Protein AF-A0A6P5AXJ7-F1 (afdb_monomer)

Organism: Branchiostoma belcheri (NCBI:txid7741)

Foldseek 3Di:
DDPVVVVVVVVVVVVVVVVVVVVLCVVQNPCSPPDDPDDDDDPVVVVVVVCVVVVVVVVVVVVVVVVPPDDDDDDDDDDDDDPDPDPPPDPDDDDPPPPCPVVVVVVVVVVVVVVVVVVVVVVVVVCCVVVVDPDDD

pLDDT: mean 72.99, std 19.92, range [33.56, 96.94]

Radius of gyration: 30.48 Å; Cα contacts (8 Å, |Δi|>4): 12; chains: 1; bounding box: 80×46×69 Å

Sequence (137 aa):
MNEGDLEKLAVEELLREAKRGRERAKDMGPAGWDKCPVPPANKRFLINTLASQLSDKNRQQRSERKKSDNDGPSSSSPSTNQRRATARSSSTGKSRTHHDADSASRKKDRHRKSQQKRNLFITLKSQIKKGQIKKSE

InterPro domains:
  IPR038948 Protein POLR1D, isoform 2-like [PTHR34769] (2-118)
  IPR060590 POLR1D, N-terminal domain [PF28113] (4-54)

Structure (mmCIF, N/CA/C/O backbone):
data_AF-A0A6P5AXJ7-F1
#
_entry.id   AF-A0A6P5AXJ7-F1
#
loop_
_atom_site.group_PDB
_atom_site.id
_atom_site.type_symbol
_atom_site.label_atom_id
_atom_site.label_alt_id
_atom_site.label_comp_id
_atom_site.label_asym_id
_atom_site.label_entity_id
_atom_site.label_seq_id
_atom_site.pdbx_PDB_ins_code
_atom_site.Cartn_x
_atom_site.Cartn_y
_atom_site.Cartn_z
_atom_site.occupancy
_atom_site.B_iso_or_equiv
_atom_site.auth_seq_id
_atom_site.auth_comp_id
_atom_site.auth_asym_id
_atom_site.auth_atom_id
_atom_site.pdbx_PDB_model_num
ATOM 1 N N . MET A 1 1 ? 21.890 4.222 -21.395 1.00 63.75 1 MET A N 1
ATOM 2 C CA . MET A 1 1 ? 21.297 2.948 -20.950 1.00 63.75 1 MET A CA 1
ATOM 3 C C . MET A 1 1 ? 20.818 2.255 -22.204 1.00 63.75 1 MET A C 1
ATOM 5 O O . MET A 1 1 ? 20.006 2.848 -22.904 1.00 63.75 1 MET A O 1
ATOM 9 N N . ASN A 1 2 ? 21.402 1.110 -22.546 1.00 85.56 2 ASN A N 1
ATOM 10 C CA . ASN A 1 2 ? 20.969 0.337 -23.708 1.00 85.56 2 ASN A CA 1
ATOM 11 C C . ASN A 1 2 ? 19.727 -0.480 -23.324 1.00 85.56 2 ASN A C 1
ATOM 13 O O . ASN A 1 2 ? 19.570 -0.815 -22.152 1.00 85.56 2 ASN A O 1
ATOM 17 N N . GLU A 1 3 ? 18.864 -0.816 -24.283 1.00 85.69 3 GLU A N 1
ATOM 18 C CA . GLU A 1 3 ? 17.622 -1.574 -24.031 1.00 85.69 3 GLU A CA 1
ATOM 19 C C . GLU A 1 3 ? 17.879 -2.858 -23.220 1.00 85.69 3 GLU A C 1
ATOM 21 O O . GLU A 1 3 ? 17.239 -3.103 -22.202 1.00 85.69 3 GLU A O 1
ATOM 26 N N . GLY A 1 4 ? 18.932 -3.604 -23.569 1.00 91.00 4 GLY A N 1
ATOM 27 C CA . GLY A 1 4 ? 19.316 -4.821 -22.848 1.00 91.00 4 GLY A CA 1
ATOM 28 C C . GLY A 1 4 ? 19.772 -4.605 -21.396 1.00 91.00 4 GLY A C 1
ATOM 29 O O . GLY A 1 4 ? 19.742 -5.546 -20.605 1.00 91.00 4 GLY A O 1
ATOM 30 N N . ASP A 1 5 ? 20.182 -3.392 -21.008 1.00 89.75 5 ASP A N 1
ATOM 31 C CA . ASP A 1 5 ? 20.481 -3.072 -19.605 1.00 89.75 5 ASP A CA 1
ATOM 32 C C . ASP A 1 5 ? 19.189 -2.810 -18.815 1.00 89.75 5 ASP A C 1
ATOM 34 O O . ASP A 1 5 ? 19.086 -3.216 -17.656 1.00 89.75 5 ASP A O 1
ATOM 38 N N . LEU A 1 6 ? 18.180 -2.188 -19.443 1.00 91.81 6 LEU A N 1
ATOM 39 C CA . LEU A 1 6 ? 16.857 -2.009 -18.835 1.00 91.81 6 LEU A CA 1
ATOM 40 C C . LEU A 1 6 ? 16.150 -3.351 -18.640 1.00 91.81 6 LEU A C 1
ATOM 42 O O . LEU A 1 6 ? 15.557 -3.571 -17.586 1.00 91.81 6 LEU A O 1
ATOM 46 N N . GLU A 1 7 ? 16.240 -4.255 -19.613 1.00 91.94 7 GLU A N 1
ATOM 47 C CA . GLU A 1 7 ? 15.645 -5.591 -19.518 1.00 91.94 7 GLU A CA 1
ATOM 48 C C . GLU A 1 7 ? 16.230 -6.393 -18.351 1.00 91.94 7 GLU A C 1
ATOM 50 O O . GLU A 1 7 ? 15.488 -6.990 -17.570 1.00 91.94 7 GLU A O 1
ATOM 55 N N . LYS A 1 8 ? 17.556 -6.356 -18.164 1.00 94.50 8 LYS A N 1
ATOM 56 C CA . LYS A 1 8 ? 18.220 -7.018 -17.028 1.00 94.50 8 LYS A CA 1
ATOM 57 C C . LYS A 1 8 ? 17.740 -6.467 -15.688 1.00 94.50 8 LYS A C 1
ATOM 59 O O . LYS A 1 8 ? 17.415 -7.247 -14.794 1.00 94.50 8 LYS A O 1
ATOM 64 N N . LEU A 1 9 ? 17.651 -5.141 -15.566 1.00 94.62 9 LEU A N 1
ATOM 65 C CA . LEU A 1 9 ? 17.138 -4.478 -14.363 1.00 94.62 9 LEU A CA 1
ATOM 66 C C . LEU A 1 9 ? 15.665 -4.826 -14.106 1.00 94.62 9 LEU A C 1
ATOM 68 O O . LEU A 1 9 ? 15.271 -5.054 -12.963 1.00 94.62 9 LEU A O 1
ATOM 72 N N . ALA A 1 10 ? 14.849 -4.906 -15.158 1.00 93.94 10 ALA A N 1
ATOM 73 C CA . ALA A 1 10 ? 13.446 -5.286 -15.047 1.00 93.94 10 ALA A CA 1
ATOM 74 C C . ALA A 1 10 ? 13.289 -6.734 -14.558 1.00 93.94 10 ALA A C 1
ATOM 76 O O . ALA A 1 10 ? 12.498 -6.998 -13.651 1.00 93.94 10 ALA A O 1
ATOM 77 N N . VAL A 1 11 ? 14.071 -7.666 -15.110 1.00 96.38 11 VAL A N 1
ATOM 78 C CA . VAL A 1 11 ? 14.081 -9.070 -14.673 1.00 96.38 11 VAL A CA 1
ATOM 79 C C . VAL A 1 11 ? 14.518 -9.184 -13.213 1.00 96.38 11 VAL A C 1
ATOM 81 O O . VAL A 1 11 ? 13.896 -9.915 -12.439 1.00 96.38 11 VAL A O 1
ATOM 84 N N . GLU A 1 12 ? 15.551 -8.444 -12.810 1.00 95.56 12 GLU A N 1
ATOM 85 C CA . GLU A 1 12 ? 16.016 -8.431 -11.424 1.00 95.56 12 GLU A CA 1
ATOM 86 C C . GLU A 1 12 ? 14.925 -7.941 -10.460 1.00 95.56 12 GLU A C 1
ATOM 88 O O . GLU A 1 12 ? 14.656 -8.598 -9.449 1.00 95.56 12 GLU A O 1
ATOM 93 N N . GLU A 1 13 ? 14.241 -6.840 -10.785 1.00 94.81 13 GLU A N 1
ATOM 94 C CA . GLU A 1 13 ? 13.186 -6.295 -9.926 1.00 94.81 13 GLU A CA 1
ATOM 95 C C . GLU A 1 13 ? 11.968 -7.231 -9.847 1.00 94.81 13 GLU A C 1
ATOM 97 O O . GLU A 1 13 ? 11.409 -7.416 -8.762 1.00 94.81 13 GLU A O 1
ATOM 102 N N . LEU A 1 14 ? 11.605 -7.909 -10.946 1.00 96.31 14 LEU A N 1
ATOM 103 C CA . LEU A 1 14 ? 10.564 -8.946 -10.938 1.00 96.31 14 LEU A CA 1
ATOM 104 C C . LEU A 1 14 ? 10.920 -10.105 -9.995 1.00 96.31 14 LEU A C 1
ATOM 106 O O . LEU A 1 14 ? 10.088 -10.535 -9.192 1.00 96.31 14 LEU A O 1
ATOM 110 N N . LEU A 1 15 ? 12.163 -10.594 -10.044 1.00 96.94 15 LEU A N 1
ATOM 111 C CA . LEU A 1 15 ? 12.632 -11.657 -9.149 1.00 96.94 15 LEU A CA 1
ATOM 112 C C . LEU A 1 15 ? 12.676 -11.196 -7.686 1.00 96.94 15 LEU A C 1
ATOM 114 O O . LEU A 1 15 ? 12.394 -11.984 -6.775 1.00 96.94 15 LEU A O 1
ATOM 118 N N . ARG A 1 16 ? 13.015 -9.928 -7.440 1.00 96.75 16 ARG A N 1
ATOM 119 C CA . ARG A 1 16 ? 13.043 -9.340 -6.097 1.00 96.75 16 ARG A CA 1
ATOM 120 C C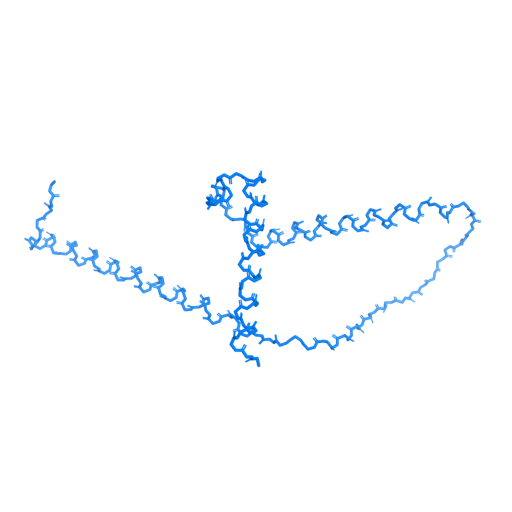 . ARG A 1 16 ? 11.642 -9.239 -5.497 1.00 96.75 16 ARG A C 1
ATOM 122 O O . ARG A 1 16 ? 11.439 -9.671 -4.359 1.00 96.75 16 ARG A O 1
ATOM 129 N N . GLU A 1 17 ? 10.668 -8.743 -6.257 1.00 94.75 17 GLU A N 1
ATOM 130 C CA . GLU A 1 17 ? 9.277 -8.667 -5.800 1.00 94.75 17 GLU A CA 1
ATOM 131 C C . GLU A 1 17 ? 8.677 -10.070 -5.612 1.00 94.75 17 GLU A C 1
ATOM 133 O O . GLU A 1 17 ? 7.984 -10.310 -4.624 1.00 94.75 17 GLU A O 1
ATOM 138 N N . ALA A 1 18 ? 9.021 -11.045 -6.463 1.00 95.56 18 ALA A N 1
ATOM 139 C CA . ALA A 1 18 ? 8.603 -12.438 -6.282 1.00 95.56 18 ALA A CA 1
ATOM 140 C C . ALA A 1 18 ? 9.133 -13.049 -4.969 1.00 95.56 18 ALA A C 1
ATOM 142 O O . ALA A 1 18 ? 8.378 -13.686 -4.227 1.00 95.56 18 ALA A O 1
ATOM 143 N N . LYS A 1 19 ? 10.412 -12.818 -4.628 1.00 95.88 19 LYS A N 1
ATOM 144 C CA . LYS A 1 19 ? 10.988 -13.247 -3.337 1.00 95.88 19 LYS A CA 1
ATOM 145 C C . LYS A 1 19 ? 10.243 -12.620 -2.158 1.00 95.88 19 LYS A C 1
ATOM 147 O O . LYS A 1 19 ? 9.891 -13.334 -1.220 1.00 95.88 19 LYS A O 1
ATOM 152 N N . ARG A 1 20 ? 9.944 -11.322 -2.240 1.00 92.12 20 ARG A N 1
ATOM 153 C CA . ARG A 1 20 ? 9.168 -10.599 -1.224 1.00 92.12 20 ARG A CA 1
ATOM 154 C C . ARG A 1 20 ? 7.740 -11.136 -1.094 1.00 92.12 20 ARG A C 1
ATOM 156 O O . ARG A 1 20 ? 7.226 -11.270 0.016 1.00 92.12 20 ARG A O 1
ATOM 163 N N . GLY A 1 21 ? 7.102 -11.454 -2.218 1.00 90.75 21 GLY A N 1
ATOM 164 C CA . GLY A 1 21 ? 5.778 -12.070 -2.263 1.00 90.75 21 GLY A CA 1
ATOM 165 C C . GLY A 1 21 ? 5.761 -13.434 -1.575 1.00 90.75 21 GLY A C 1
ATOM 166 O O . GLY A 1 21 ? 4.868 -13.702 -0.773 1.00 90.75 21 GLY A O 1
ATOM 167 N N . ARG A 1 22 ? 6.789 -14.258 -1.811 1.00 91.88 22 ARG A N 1
ATOM 168 C CA . ARG A 1 22 ? 6.971 -15.554 -1.140 1.00 91.88 22 ARG A CA 1
ATOM 169 C C . ARG A 1 22 ? 7.130 -15.411 0.374 1.00 91.88 22 ARG A C 1
ATOM 171 O O . ARG A 1 22 ? 6.504 -16.166 1.107 1.00 91.88 22 ARG A O 1
ATOM 178 N N . GLU A 1 23 ? 7.941 -14.467 0.847 1.00 93.44 23 GLU A N 1
ATOM 179 C CA . GLU A 1 23 ? 8.102 -14.207 2.289 1.00 93.44 23 GLU A CA 1
ATOM 180 C C . GLU A 1 23 ? 6.778 -13.783 2.930 1.00 93.44 23 GLU A C 1
ATOM 182 O O . GLU A 1 23 ? 6.351 -14.377 3.916 1.00 93.44 23 GLU A O 1
ATOM 187 N N . ARG A 1 24 ? 6.053 -12.848 2.303 1.00 91.12 24 ARG A N 1
ATOM 188 C CA . ARG A 1 24 ? 4.723 -12.441 2.777 1.00 91.12 24 ARG A CA 1
ATOM 189 C C . ARG A 1 24 ? 3.742 -13.612 2.819 1.00 91.12 24 ARG A C 1
ATOM 191 O O . ARG A 1 24 ? 2.988 -13.726 3.777 1.00 91.12 24 ARG A O 1
ATOM 198 N N . ALA A 1 25 ? 3.735 -14.461 1.791 1.00 92.88 25 ALA A N 1
ATOM 199 C CA . ALA A 1 25 ? 2.867 -15.634 1.739 1.00 92.88 25 ALA A CA 1
ATOM 200 C C . ALA A 1 25 ? 3.243 -16.679 2.798 1.00 92.88 25 ALA A C 1
ATOM 202 O O . ALA A 1 25 ? 2.362 -17.347 3.326 1.00 92.88 25 ALA A O 1
ATOM 203 N N . LYS A 1 26 ? 4.527 -16.805 3.145 1.00 91.94 26 LYS A N 1
ATOM 204 C CA . LYS A 1 26 ? 4.975 -17.672 4.238 1.00 91.94 26 LYS A CA 1
ATOM 205 C C . LYS A 1 26 ? 4.494 -17.161 5.599 1.00 91.94 26 LYS A C 1
ATOM 207 O O . LYS A 1 26 ? 4.029 -17.961 6.401 1.00 91.94 26 LYS A O 1
ATOM 212 N N . ASP A 1 27 ? 4.588 -15.854 5.836 1.00 93.06 27 ASP A N 1
ATOM 213 C CA . ASP A 1 27 ? 4.253 -15.251 7.132 1.00 93.06 27 ASP A CA 1
ATOM 214 C C . ASP A 1 27 ? 2.740 -15.086 7.337 1.00 93.06 27 ASP A C 1
ATOM 216 O O . ASP A 1 27 ? 2.215 -15.372 8.409 1.00 93.06 27 ASP A O 1
ATOM 220 N N . MET A 1 28 ? 2.034 -14.607 6.310 1.00 90.50 28 MET A N 1
ATOM 221 C CA . MET A 1 28 ? 0.619 -14.217 6.389 1.00 90.50 28 MET A CA 1
ATOM 222 C C . MET A 1 28 ? -0.320 -15.190 5.664 1.00 90.50 28 MET A C 1
ATOM 224 O O . MET A 1 28 ? -1.540 -15.069 5.781 1.00 90.50 28 MET A O 1
ATOM 228 N N . GLY A 1 29 ? 0.212 -16.131 4.881 1.00 90.94 29 GLY A N 1
ATOM 229 C CA . GLY A 1 29 ? -0.600 -17.034 4.071 1.00 90.94 29 GLY A CA 1
ATOM 230 C C . GLY A 1 29 ? -1.420 -16.312 2.988 1.00 90.94 29 GLY A C 1
ATOM 231 O O . GLY A 1 29 ? -1.102 -15.181 2.596 1.00 90.94 29 GLY A O 1
ATOM 232 N N . PRO A 1 30 ? -2.513 -16.942 2.517 1.00 86.12 30 PRO A N 1
ATOM 233 C CA . PRO A 1 30 ? -3.456 -16.340 1.571 1.00 86.12 30 PRO A CA 1
ATOM 234 C C . PRO A 1 30 ? -4.036 -15.003 2.061 1.00 86.12 30 PRO A C 1
ATOM 236 O O . PRO A 1 30 ? -4.213 -14.078 1.271 1.00 86.12 30 PRO A O 1
ATOM 239 N N . ALA A 1 31 ? -4.226 -14.857 3.378 1.00 87.31 31 ALA A N 1
ATOM 240 C CA . ALA A 1 31 ? -4.768 -13.647 3.996 1.00 87.31 31 ALA A CA 1
ATOM 241 C C . ALA A 1 31 ? -3.861 -12.411 3.834 1.00 87.31 31 ALA A C 1
ATOM 243 O O . ALA A 1 31 ? -4.324 -11.284 3.982 1.00 87.31 31 ALA A O 1
ATOM 244 N N . GLY A 1 32 ? -2.578 -12.588 3.489 1.00 83.94 32 GLY A N 1
ATOM 245 C CA . GLY A 1 32 ? -1.660 -11.481 3.197 1.00 83.94 32 GLY A CA 1
ATOM 246 C C . GLY A 1 32 ? -2.005 -10.679 1.933 1.00 83.94 32 GLY A C 1
ATOM 247 O O . GLY A 1 32 ? -1.402 -9.629 1.698 1.00 83.94 32 GLY A O 1
ATOM 248 N N . TRP A 1 33 ? -2.942 -11.176 1.121 1.00 83.88 33 TRP A N 1
ATOM 249 C CA . TRP A 1 33 ? -3.459 -10.519 -0.083 1.00 83.88 33 TRP A CA 1
ATOM 250 C C . TRP A 1 33 ? -4.821 -9.859 0.145 1.00 83.88 33 TRP A C 1
ATOM 252 O O . TRP A 1 33 ? -5.195 -8.942 -0.592 1.00 83.88 33 TRP A O 1
ATOM 262 N N . ASP A 1 34 ? -5.535 -10.284 1.185 1.00 88.12 34 ASP A N 1
ATOM 263 C CA . ASP A 1 34 ? -6.817 -9.716 1.562 1.00 88.12 34 ASP A CA 1
ATOM 264 C C . ASP A 1 34 ? -6.643 -8.380 2.288 1.00 88.12 34 ASP A C 1
ATOM 266 O O . ASP A 1 34 ? -5.619 -8.065 2.903 1.00 88.12 34 ASP A O 1
ATOM 270 N N . LYS A 1 35 ? -7.680 -7.545 2.222 1.00 86.12 35 LYS A N 1
ATOM 271 C CA . LYS A 1 35 ? -7.710 -6.312 3.010 1.00 86.12 35 LYS A CA 1
ATOM 272 C C . LYS A 1 35 ? -7.892 -6.677 4.478 1.00 86.12 35 LYS A C 1
ATOM 274 O O . LYS A 1 35 ? -8.761 -7.479 4.802 1.00 86.12 35 LYS A O 1
ATOM 279 N N . CYS A 1 36 ? -7.124 -6.030 5.357 1.00 82.94 36 CYS A N 1
ATOM 280 C CA . CYS A 1 36 ? -7.300 -6.185 6.798 1.00 82.94 36 CYS A CA 1
ATOM 281 C C . CYS A 1 36 ? -8.773 -5.904 7.163 1.00 82.94 36 CYS A C 1
ATOM 283 O O . CYS A 1 36 ? -9.265 -4.820 6.833 1.00 82.94 36 CYS A O 1
ATOM 285 N N . PRO A 1 37 ? -9.481 -6.848 7.815 1.00 89.50 37 PRO A N 1
ATOM 286 C CA . PRO A 1 37 ? -10.884 -6.660 8.187 1.00 89.50 37 PRO A CA 1
ATOM 287 C C . PRO A 1 37 ? -11.054 -5.542 9.224 1.00 89.50 37 PRO A C 1
ATOM 289 O O . PRO A 1 37 ? -12.130 -4.960 9.351 1.00 89.50 37 PRO A O 1
ATOM 292 N N . VAL A 1 38 ? -9.982 -5.209 9.948 1.00 88.44 38 VAL A N 1
ATOM 293 C CA . VAL A 1 38 ? -9.952 -4.095 10.893 1.00 88.44 38 VAL A CA 1
ATOM 294 C C . VAL A 1 38 ? -9.813 -2.771 10.127 1.00 88.44 38 VAL A C 1
ATOM 296 O O . VAL A 1 38 ? -8.973 -2.670 9.226 1.00 88.44 38 VAL A O 1
ATOM 299 N N . PRO A 1 39 ? -10.587 -1.726 10.484 1.00 90.38 39 PRO A N 1
ATOM 300 C CA . PRO A 1 39 ? -10.457 -0.410 9.874 1.00 90.38 39 PRO A CA 1
ATOM 301 C C . PRO A 1 39 ? -9.018 0.122 9.927 1.00 90.38 39 PRO A C 1
ATOM 303 O O . PRO A 1 39 ? -8.303 -0.104 10.908 1.00 90.38 39 PRO A O 1
ATOM 306 N N . PRO A 1 40 ? -8.582 0.882 8.908 1.00 88.56 40 PRO A N 1
ATOM 307 C CA . PRO A 1 40 ? -7.250 1.464 8.910 1.00 88.56 40 PRO A CA 1
ATOM 308 C C . PRO A 1 40 ? -7.090 2.424 10.094 1.00 88.56 40 PRO A C 1
ATOM 310 O O . PRO A 1 40 ? -7.930 3.297 10.323 1.00 88.56 40 PRO A O 1
ATOM 313 N N . ALA A 1 41 ? -5.983 2.291 10.823 1.00 91.69 41 ALA A N 1
ATOM 314 C CA . ALA A 1 41 ? -5.673 3.164 11.947 1.00 91.69 41 ALA A CA 1
ATOM 315 C C . ALA A 1 41 ? -5.530 4.634 11.506 1.00 91.69 41 ALA A C 1
ATOM 317 O O . ALA A 1 41 ? -5.083 4.946 10.396 1.00 91.69 41 ALA A O 1
ATOM 318 N N . ASN A 1 42 ? -5.855 5.565 12.408 1.00 94.06 42 ASN A N 1
ATOM 319 C CA . ASN A 1 42 ? -5.602 6.984 12.177 1.00 94.06 42 ASN A CA 1
ATOM 320 C C . ASN A 1 42 ? -4.091 7.223 11.995 1.00 94.06 42 ASN A C 1
ATOM 322 O O . ASN A 1 42 ? -3.285 6.828 12.835 1.00 94.06 42 ASN A O 1
ATOM 326 N N . LYS A 1 43 ? -3.705 7.929 10.924 1.00 94.56 43 LYS A N 1
ATOM 327 C CA . LYS A 1 43 ? -2.300 8.229 10.601 1.00 94.56 43 LYS A CA 1
ATOM 328 C C . LYS A 1 43 ? -1.540 8.881 11.758 1.00 94.56 43 LYS A C 1
ATOM 330 O O . LYS A 1 43 ? -0.374 8.567 11.956 1.00 94.56 43 LYS A O 1
ATOM 335 N N . ARG A 1 44 ? -2.171 9.804 12.496 1.00 94.88 44 ARG A N 1
ATOM 336 C CA . ARG A 1 44 ? -1.523 10.491 13.629 1.00 94.88 44 ARG A CA 1
ATOM 337 C C . ARG A 1 44 ? -1.233 9.519 14.765 1.00 94.88 44 ARG A C 1
ATOM 339 O O . ARG A 1 44 ? -0.118 9.497 15.269 1.00 94.88 44 ARG A O 1
ATOM 346 N N . PHE A 1 45 ? -2.224 8.694 15.098 1.00 95.25 45 PHE A N 1
ATOM 347 C CA . PHE A 1 45 ? -2.085 7.641 16.096 1.00 95.25 45 PHE A CA 1
ATOM 348 C C . PHE A 1 45 ? -0.949 6.688 15.713 1.00 95.25 45 PHE A C 1
ATOM 350 O O . PHE A 1 45 ? -0.001 6.553 16.472 1.00 95.25 45 PHE A O 1
ATOM 357 N N . LEU A 1 46 ? -0.971 6.143 14.492 1.00 95.06 46 LEU A N 1
ATOM 358 C CA . LEU A 1 46 ? 0.038 5.189 14.030 1.00 95.06 46 LEU A CA 1
ATOM 359 C C . LEU A 1 46 ? 1.465 5.756 14.083 1.00 95.06 46 LEU A C 1
ATOM 361 O O . LEU A 1 46 ? 2.367 5.087 14.577 1.00 95.06 46 LEU A O 1
ATOM 365 N N . ILE A 1 47 ? 1.674 6.985 13.599 1.00 95.31 47 ILE A N 1
ATOM 366 C CA . ILE A 1 47 ? 2.999 7.625 13.617 1.00 95.31 47 ILE A CA 1
ATOM 367 C C . ILE A 1 47 ? 3.495 7.789 15.056 1.00 95.31 47 ILE A C 1
ATOM 369 O O . ILE A 1 47 ? 4.636 7.434 15.345 1.00 95.31 47 ILE A O 1
ATOM 373 N N . ASN A 1 48 ? 2.643 8.289 15.953 1.00 94.69 48 ASN A N 1
ATOM 374 C CA . ASN A 1 48 ? 3.014 8.507 17.350 1.00 94.69 48 ASN A CA 1
ATOM 375 C C . ASN A 1 48 ? 3.309 7.181 18.067 1.00 94.69 48 ASN A C 1
ATOM 377 O O . ASN A 1 48 ? 4.298 7.085 18.791 1.00 94.69 48 ASN A O 1
ATOM 381 N N . THR A 1 49 ? 2.503 6.143 17.820 1.00 94.50 49 THR A N 1
ATOM 382 C CA . THR A 1 49 ? 2.724 4.798 18.364 1.00 94.50 49 THR A CA 1
ATOM 383 C C . THR A 1 49 ? 4.051 4.218 17.882 1.00 94.50 49 THR A C 1
ATOM 385 O O . THR A 1 49 ? 4.853 3.781 18.702 1.00 94.50 49 THR A O 1
ATOM 388 N N . LEU A 1 50 ? 4.328 4.249 16.574 1.00 94.00 50 LEU A N 1
ATOM 389 C CA . LEU A 1 50 ? 5.588 3.738 16.025 1.00 94.00 50 LEU A CA 1
ATOM 390 C C . LEU A 1 50 ? 6.796 4.514 16.558 1.00 94.00 50 LEU A C 1
ATOM 392 O O . LEU A 1 50 ? 7.800 3.904 16.918 1.00 94.00 50 LEU A O 1
ATOM 396 N N . ALA A 1 51 ? 6.698 5.842 16.642 1.00 93.00 51 ALA A N 1
ATOM 397 C CA . ALA A 1 51 ? 7.767 6.678 17.171 1.00 93.00 51 ALA A CA 1
ATOM 398 C C . ALA A 1 51 ? 8.099 6.323 18.628 1.00 93.00 51 ALA A C 1
ATOM 400 O O . ALA A 1 51 ? 9.275 6.140 18.928 1.00 93.00 51 ALA A O 1
ATOM 401 N N . SER A 1 52 ? 7.092 6.145 19.496 1.00 89.75 52 SER A N 1
ATOM 402 C CA . SER A 1 52 ? 7.307 5.696 20.881 1.00 89.75 52 SER A CA 1
ATOM 403 C C . SER A 1 52 ? 8.008 4.337 20.906 1.00 89.75 52 SER A C 1
ATOM 405 O O . SER A 1 52 ? 9.144 4.246 21.363 1.00 89.75 52 SER A O 1
ATOM 407 N N . GLN A 1 53 ? 7.407 3.319 20.282 1.00 89.12 53 GLN A N 1
ATOM 408 C CA . GLN A 1 53 ? 7.887 1.932 20.329 1.00 89.12 53 GLN A CA 1
ATOM 409 C C . GLN A 1 53 ? 9.296 1.746 19.740 1.00 89.12 53 GLN A C 1
ATOM 411 O O . GLN A 1 53 ? 10.049 0.876 20.176 1.00 89.12 53 GLN A O 1
ATOM 416 N N . LEU A 1 54 ? 9.675 2.541 18.734 1.00 84.38 54 LEU A N 1
ATOM 417 C CA . LEU A 1 54 ? 11.020 2.509 18.151 1.00 84.38 54 LEU A CA 1
ATOM 418 C C . LEU A 1 54 ? 12.026 3.353 18.945 1.00 84.38 54 LEU A C 1
ATOM 420 O O . LEU A 1 54 ? 13.200 2.990 19.024 1.00 84.38 54 LEU A O 1
ATOM 424 N N . SER A 1 55 ? 11.592 4.465 19.545 1.00 73.81 55 SER A N 1
ATOM 425 C CA . SER A 1 55 ? 12.453 5.293 20.398 1.00 73.81 55 SER A CA 1
ATOM 426 C C . SER A 1 55 ? 12.822 4.594 21.708 1.00 73.81 55 SER A C 1
ATOM 428 O O . SER A 1 55 ? 13.968 4.695 22.155 1.00 73.81 55 SER A O 1
ATOM 430 N N . ASP A 1 56 ? 11.902 3.805 22.265 1.00 62.06 56 ASP A N 1
ATOM 431 C CA . ASP A 1 56 ? 12.100 3.077 23.518 1.00 62.06 56 ASP A CA 1
ATOM 432 C C . ASP A 1 56 ? 13.184 1.992 23.381 1.00 62.06 56 ASP A C 1
ATOM 434 O O . ASP A 1 56 ? 14.031 1.844 24.267 1.00 62.06 56 ASP A O 1
ATOM 438 N N . LYS A 1 57 ? 13.272 1.336 22.213 1.00 60.28 57 LYS A N 1
ATOM 439 C CA . LYS A 1 57 ? 14.333 0.357 21.892 1.00 60.28 57 LYS A CA 1
ATOM 440 C C . LYS A 1 57 ? 15.739 0.969 21.929 1.00 60.28 57 LYS A C 1
ATOM 442 O O . LYS A 1 57 ? 16.679 0.346 22.420 1.00 60.28 57 LYS A O 1
ATOM 447 N N . ASN A 1 58 ? 15.887 2.210 21.462 1.00 58.75 58 ASN A N 1
ATOM 448 C CA . ASN A 1 58 ? 17.168 2.926 21.493 1.00 58.75 58 ASN A CA 1
ATOM 449 C C . ASN A 1 58 ? 17.500 3.484 22.887 1.00 58.75 58 ASN A C 1
ATOM 451 O O . ASN A 1 58 ? 18.673 3.670 23.221 1.00 58.75 58 ASN A O 1
ATOM 455 N N . ARG A 1 59 ? 16.486 3.752 23.721 1.00 58.50 59 ARG A N 1
ATOM 456 C CA . ARG A 1 59 ? 16.681 4.222 25.099 1.00 58.50 59 ARG A CA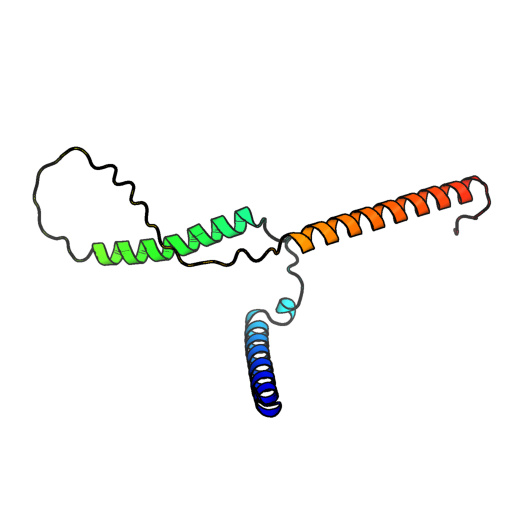 1
ATOM 457 C C . ARG A 1 59 ? 17.168 3.098 26.016 1.00 58.50 59 ARG A C 1
ATOM 459 O O . ARG A 1 59 ? 18.077 3.346 26.805 1.00 58.50 59 ARG A O 1
ATOM 466 N N . GLN A 1 60 ? 16.641 1.881 25.859 1.00 57.97 60 GLN A N 1
ATOM 467 C CA . GLN A 1 60 ? 17.052 0.706 26.640 1.00 57.97 60 GLN A CA 1
ATOM 468 C C . GLN A 1 60 ? 18.506 0.285 26.359 1.00 57.97 60 GLN A C 1
ATOM 470 O O . GLN A 1 60 ? 19.279 0.110 27.300 1.00 57.97 60 GLN A O 1
ATOM 475 N N . GLN A 1 61 ? 18.944 0.261 25.090 1.00 57.19 61 GLN A N 1
ATOM 476 C CA . GLN A 1 61 ? 20.354 -0.025 24.763 1.00 57.19 61 GLN A CA 1
ATOM 477 C C . GLN A 1 61 ? 21.334 1.005 25.348 1.00 57.19 61 GLN A C 1
ATOM 479 O O . GLN A 1 61 ? 22.474 0.675 25.675 1.00 57.19 61 GLN A O 1
ATOM 484 N N . ARG A 1 62 ? 20.912 2.268 25.495 1.00 54.84 62 ARG A N 1
ATOM 485 C CA . ARG A 1 62 ? 21.758 3.324 26.068 1.00 54.84 62 ARG A CA 1
ATOM 486 C C . ARG A 1 62 ? 21.815 3.276 27.597 1.00 54.84 62 ARG A C 1
ATOM 488 O O . ARG A 1 62 ? 22.818 3.708 28.158 1.00 54.84 62 ARG A O 1
ATOM 495 N N . SER A 1 63 ? 20.771 2.789 28.271 1.00 57.47 63 SER A N 1
ATOM 496 C CA . SER A 1 63 ? 20.780 2.620 29.730 1.00 57.47 63 SER A CA 1
ATOM 497 C C . SER A 1 63 ? 21.589 1.410 30.189 1.00 57.47 63 SER A C 1
ATOM 499 O O . SER A 1 63 ? 22.216 1.493 31.239 1.00 57.47 63 SER A O 1
ATOM 501 N N . GLU A 1 64 ? 21.639 0.327 29.408 1.00 55.88 64 GLU A N 1
ATOM 502 C CA . GLU A 1 64 ? 22.454 -0.844 29.766 1.00 55.88 64 GLU A CA 1
ATOM 503 C C . GLU A 1 64 ? 23.954 -0.578 29.603 1.00 55.88 64 GLU A C 1
ATOM 505 O O . GLU A 1 64 ? 24.731 -0.896 30.495 1.00 55.88 64 GLU A O 1
ATOM 510 N N . ARG A 1 65 ? 24.357 0.155 28.555 1.00 55.78 65 ARG A N 1
ATOM 511 C CA . ARG A 1 65 ? 25.754 0.599 28.373 1.00 55.78 65 ARG A CA 1
ATOM 512 C C . ARG A 1 65 ? 26.243 1.613 29.412 1.00 55.78 65 ARG A C 1
ATOM 514 O O . ARG A 1 65 ? 27.426 1.903 29.455 1.00 55.78 65 ARG A O 1
ATOM 521 N N . LYS A 1 66 ? 25.347 2.209 30.205 1.00 54.94 66 LYS A N 1
ATOM 522 C CA . LYS A 1 66 ? 25.706 3.174 31.258 1.00 54.94 66 LYS A CA 1
ATOM 523 C C . LYS A 1 66 ? 25.783 2.558 32.653 1.00 54.94 66 LYS A C 1
ATOM 525 O O . LYS A 1 66 ? 26.154 3.265 33.583 1.00 54.94 66 LYS A O 1
ATOM 530 N N . LYS A 1 67 ? 25.403 1.287 32.814 1.00 51.25 67 LYS A N 1
ATOM 531 C CA . LYS A 1 67 ? 25.379 0.611 34.117 1.00 51.25 67 LYS A CA 1
ATOM 532 C C . LYS A 1 67 ? 26.653 -0.185 34.430 1.00 51.25 67 LYS A C 1
ATOM 534 O O . LYS A 1 67 ? 26.760 -0.663 35.549 1.00 51.25 67 LYS A O 1
ATOM 539 N N . SER A 1 68 ? 27.595 -0.307 33.490 1.00 50.22 68 SER A N 1
ATOM 540 C CA . SER A 1 68 ? 28.867 -1.022 33.692 1.00 50.22 68 SER A CA 1
ATOM 541 C C . SER A 1 68 ? 30.035 -0.147 34.166 1.00 50.22 68 SER A C 1
ATOM 543 O O . SER A 1 68 ? 31.041 -0.700 34.590 1.00 50.22 68 SER A O 1
ATOM 545 N N . ASP A 1 69 ? 29.915 1.189 34.131 1.00 51.94 69 ASP A N 1
ATOM 546 C CA . ASP A 1 69 ? 31.073 2.098 34.267 1.00 51.94 69 ASP A CA 1
ATOM 547 C C . ASP A 1 69 ? 30.939 3.105 35.433 1.00 51.94 69 ASP A C 1
ATOM 549 O O . ASP A 1 69 ? 31.354 4.263 35.316 1.00 51.94 69 ASP A O 1
ATOM 553 N N . ASN A 1 70 ? 30.308 2.742 36.558 1.00 46.38 70 ASN A N 1
ATOM 554 C CA . ASN A 1 70 ? 30.219 3.682 37.685 1.00 46.38 70 ASN A CA 1
ATOM 555 C C . ASN A 1 70 ? 30.249 3.035 39.078 1.00 46.38 70 ASN A C 1
ATOM 557 O O . ASN A 1 70 ? 29.285 3.121 39.832 1.00 46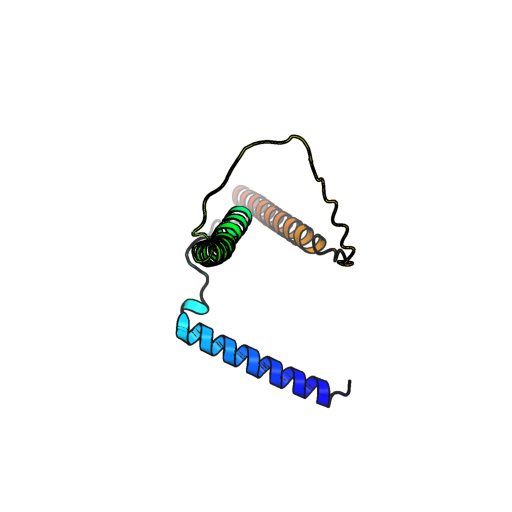.38 70 ASN A O 1
ATOM 561 N N . ASP A 1 71 ? 31.396 2.455 39.427 1.00 42.22 71 ASP A N 1
ATOM 562 C CA . ASP A 1 71 ? 31.857 2.368 40.815 1.00 42.22 71 ASP A CA 1
ATOM 563 C C . ASP A 1 71 ? 32.879 3.496 41.060 1.00 42.22 71 ASP A C 1
ATOM 565 O O . ASP A 1 71 ? 33.987 3.470 40.525 1.00 42.22 71 ASP A O 1
ATOM 569 N N . GLY A 1 72 ? 32.499 4.520 41.835 1.00 33.56 72 GLY A N 1
ATOM 570 C CA . GLY A 1 72 ? 33.399 5.593 42.287 1.00 33.56 72 GLY A CA 1
ATOM 571 C C . GLY A 1 72 ? 32.668 6.862 42.774 1.00 33.56 72 GLY A C 1
ATOM 572 O O . GLY A 1 72 ? 31.972 7.483 41.972 1.00 33.56 72 GLY A O 1
ATOM 573 N N . PRO A 1 73 ? 32.799 7.287 44.053 1.00 54.28 73 PRO A N 1
ATOM 574 C CA . PRO A 1 73 ? 32.014 8.385 44.625 1.00 54.28 73 PRO A CA 1
ATOM 575 C C . PRO A 1 73 ? 32.778 9.723 44.644 1.00 54.28 73 PRO A C 1
ATOM 577 O O . PRO A 1 73 ? 33.951 9.758 44.998 1.00 54.28 73 PRO A O 1
ATOM 580 N N . SER A 1 74 ? 32.110 10.832 44.301 1.00 35.72 74 SER A N 1
ATOM 581 C CA . SER A 1 74 ? 32.392 12.244 44.683 1.00 35.72 74 SER A CA 1
ATOM 582 C C . SER A 1 74 ? 31.765 13.166 43.628 1.00 35.72 74 SER A C 1
ATOM 584 O O . SER A 1 74 ? 31.666 12.791 42.468 1.00 35.72 74 SER A O 1
ATOM 586 N N . SER A 1 75 ? 31.310 14.391 43.858 1.00 39.09 75 SER A N 1
ATOM 587 C CA . SER A 1 75 ? 30.948 15.216 45.011 1.00 3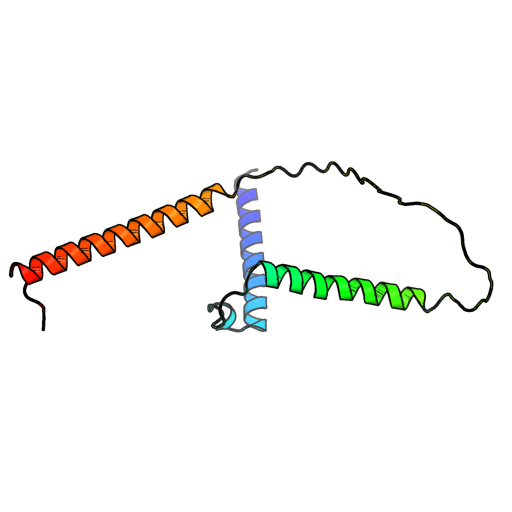9.09 75 SER A CA 1
ATOM 588 C C . SER A 1 75 ? 30.336 16.494 44.398 1.00 39.09 75 SER A C 1
ATOM 590 O O . SER A 1 75 ? 30.656 16.844 43.263 1.00 39.09 75 SER A O 1
ATOM 592 N N . SER A 1 76 ? 29.528 17.220 45.176 1.00 34.66 76 SER A N 1
ATOM 593 C CA . SER A 1 76 ? 29.176 18.651 45.023 1.00 34.66 76 SER A CA 1
ATOM 594 C C . SER A 1 76 ? 28.383 19.138 43.787 1.00 34.66 76 SER A C 1
ATOM 596 O O . SER A 1 76 ? 28.898 19.294 42.685 1.00 34.66 76 SER A O 1
ATOM 598 N N . SER A 1 77 ? 27.125 19.507 44.054 1.00 35.19 77 SER A N 1
ATOM 599 C CA . SER A 1 77 ? 26.244 20.430 43.307 1.00 35.19 77 SER A CA 1
ATOM 600 C C . SER A 1 77 ? 26.797 21.880 43.264 1.00 35.19 77 SER A C 1
ATOM 602 O O . SER A 1 77 ? 27.772 22.165 43.952 1.00 35.19 77 SER A O 1
ATOM 604 N N . PRO A 1 78 ? 26.062 22.881 42.732 1.00 53.12 78 PRO A N 1
ATOM 605 C CA . PRO A 1 78 ? 25.480 23.056 41.394 1.00 53.12 78 PRO A CA 1
ATOM 606 C C . PRO A 1 78 ? 25.949 24.394 40.758 1.00 53.12 78 PRO A C 1
ATOM 608 O O . PRO A 1 78 ? 26.186 25.367 41.471 1.00 53.12 78 PRO A O 1
ATOM 611 N N . SER A 1 79 ? 26.010 24.523 39.424 1.00 34.03 79 SER A N 1
ATOM 612 C CA . SER A 1 79 ? 26.177 25.853 38.810 1.00 34.03 79 SER A CA 1
ATOM 613 C C . SER A 1 79 ? 25.312 26.108 37.574 1.00 34.03 79 SER A C 1
ATOM 615 O O . SER A 1 79 ? 25.078 25.276 36.700 1.00 34.03 79 SER A O 1
ATOM 617 N N . THR A 1 80 ? 24.785 27.322 37.625 1.00 41.38 80 THR A N 1
ATOM 618 C CA . THR A 1 80 ? 23.898 28.093 36.768 1.00 41.38 80 THR A CA 1
ATOM 619 C C . THR A 1 80 ? 24.254 28.102 35.280 1.00 41.38 80 THR A C 1
ATOM 621 O O . THR A 1 80 ? 25.418 28.138 34.903 1.00 41.38 80 THR A O 1
ATOM 624 N N . ASN A 1 81 ? 23.204 28.240 34.458 1.00 44.12 81 ASN A N 1
ATOM 625 C CA . ASN A 1 81 ? 23.213 28.716 33.070 1.00 44.12 81 ASN A CA 1
ATOM 626 C C . ASN A 1 81 ? 24.010 27.888 32.055 1.00 44.12 81 ASN A C 1
ATOM 628 O O . ASN A 1 81 ? 25.209 28.064 31.959 1.00 44.12 81 ASN A O 1
ATOM 632 N N . GLN A 1 82 ? 23.311 27.168 31.163 1.00 40.88 82 GLN A N 1
ATOM 633 C CA . GLN A 1 82 ? 23.378 27.408 29.707 1.00 40.88 82 GLN A CA 1
ATOM 634 C C . GLN A 1 82 ? 22.116 26.847 29.029 1.00 40.88 82 GLN A C 1
ATOM 636 O O . GLN A 1 82 ? 22.007 25.654 28.744 1.00 40.88 82 GLN A O 1
ATOM 641 N N . ARG A 1 83 ? 21.160 27.726 28.698 1.00 44.38 83 ARG A N 1
ATOM 642 C CA . ARG A 1 83 ? 20.158 27.454 27.655 1.00 44.38 83 ARG A CA 1
ATOM 643 C C . ARG A 1 83 ? 20.896 27.396 26.313 1.00 44.38 83 ARG A C 1
ATOM 645 O O . ARG A 1 83 ? 21.014 28.403 25.625 1.00 44.38 83 ARG A O 1
ATOM 652 N N . ARG A 1 84 ? 21.423 26.230 25.934 1.00 40.06 84 ARG A N 1
ATOM 653 C CA . ARG A 1 84 ? 21.950 26.001 24.581 1.00 40.06 84 ARG A CA 1
ATOM 654 C C . ARG A 1 84 ? 20.802 25.667 23.634 1.00 40.06 84 ARG A C 1
ATOM 656 O O . ARG A 1 84 ? 20.494 24.507 23.372 1.00 40.06 84 ARG A O 1
ATOM 663 N N . ALA A 1 85 ? 20.199 26.721 23.091 1.00 47.28 85 ALA A N 1
ATOM 664 C CA . ALA A 1 85 ? 19.581 26.668 21.777 1.00 47.28 85 ALA A CA 1
ATOM 665 C C . ALA A 1 85 ? 20.677 26.295 20.765 1.00 47.28 85 ALA A C 1
ATOM 667 O O . ALA A 1 85 ? 21.479 27.132 20.364 1.00 47.28 85 ALA A O 1
ATOM 668 N N . THR A 1 86 ? 20.760 25.018 20.391 1.00 46.31 86 THR A N 1
ATOM 669 C CA . THR A 1 86 ? 21.573 24.604 19.244 1.00 46.31 86 THR A CA 1
ATOM 670 C C . THR A 1 86 ? 20.668 24.550 18.028 1.00 46.31 86 THR A C 1
ATOM 672 O O . THR A 1 86 ? 20.035 23.543 17.718 1.00 46.31 86 THR A O 1
ATOM 675 N N . ALA A 1 87 ? 20.611 25.686 17.337 1.00 46.47 87 ALA A N 1
ATOM 676 C CA . ALA A 1 87 ? 20.305 25.719 15.922 1.00 46.47 87 ALA A CA 1
ATOM 677 C C . ALA A 1 87 ? 21.313 24.803 15.209 1.00 46.47 87 ALA A C 1
ATOM 679 O O . ALA A 1 87 ? 22.473 25.157 15.019 1.00 46.47 87 ALA A O 1
ATOM 680 N N . ARG A 1 88 ? 20.886 23.587 14.861 1.00 42.59 88 ARG A N 1
ATOM 681 C CA . ARG A 1 88 ? 21.591 22.746 13.894 1.00 42.59 88 ARG A CA 1
ATOM 682 C C . ARG A 1 88 ? 20.949 22.961 12.534 1.00 42.59 88 ARG A C 1
ATOM 684 O O . ARG A 1 88 ? 20.066 22.218 12.111 1.00 42.59 88 ARG A O 1
ATOM 691 N N . SER A 1 89 ? 21.415 24.009 11.868 1.00 46.50 89 SER A N 1
ATOM 692 C CA . SER A 1 89 ? 21.370 24.145 10.419 1.00 46.50 89 SER A CA 1
ATOM 693 C C . SER A 1 89 ? 22.100 22.951 9.796 1.00 46.50 89 SER A C 1
ATOM 695 O O . SER A 1 89 ? 23.322 22.902 9.728 1.00 46.50 89 SER A O 1
ATOM 697 N N . SER A 1 90 ? 21.337 21.955 9.353 1.00 44.22 90 SER A N 1
ATOM 698 C CA . SER A 1 90 ? 21.806 20.998 8.351 1.00 44.22 90 SER A CA 1
ATOM 699 C C . SER A 1 90 ? 20.964 21.205 7.101 1.00 44.22 90 SER A C 1
ATOM 701 O O . SER A 1 90 ? 19.869 20.670 6.935 1.00 44.22 90 SER A O 1
ATOM 703 N N . SER A 1 91 ? 21.474 22.075 6.236 1.00 50.16 91 SER A N 1
ATOM 704 C CA . SER A 1 91 ? 21.039 22.226 4.858 1.00 50.16 91 SER A CA 1
ATOM 705 C C . SER A 1 91 ? 21.336 20.929 4.106 1.00 50.16 91 SER A C 1
ATOM 707 O O . SER A 1 91 ? 22.411 20.747 3.546 1.00 50.16 91 SER A O 1
ATOM 709 N N . THR A 1 92 ? 20.376 20.011 4.102 1.00 51.19 92 THR A N 1
ATOM 710 C CA . THR A 1 92 ? 20.280 18.970 3.077 1.00 51.19 92 THR A CA 1
ATOM 711 C C . THR A 1 92 ? 19.000 19.236 2.306 1.00 51.19 92 THR A C 1
ATOM 713 O O . THR A 1 92 ? 17.893 19.114 2.832 1.00 51.19 92 THR A O 1
ATOM 716 N N . GLY A 1 93 ? 19.172 19.723 1.076 1.00 48.03 93 GLY A N 1
ATOM 717 C CA . GLY A 1 93 ? 18.098 20.104 0.172 1.00 48.03 93 GLY A CA 1
ATOM 718 C C . GLY A 1 93 ? 17.142 18.942 -0.060 1.00 48.03 93 GLY A C 1
ATOM 719 O O . GLY A 1 93 ? 17.408 18.049 -0.856 1.00 48.03 93 GLY A O 1
ATOM 720 N N . LYS A 1 94 ? 16.004 18.963 0.631 1.00 46.78 94 LYS A N 1
ATOM 721 C CA . LYS A 1 94 ? 14.850 18.144 0.279 1.00 46.78 94 LYS A CA 1
ATOM 722 C C . LYS A 1 94 ? 13.990 18.962 -0.663 1.00 46.78 94 LYS A C 1
ATOM 724 O O . LYS A 1 94 ? 13.286 19.877 -0.235 1.00 46.78 94 LYS A O 1
ATOM 729 N N . SER A 1 95 ? 14.094 18.623 -1.946 1.00 49.34 95 SER A N 1
ATOM 730 C CA . SER A 1 95 ? 13.115 18.975 -2.969 1.00 49.34 95 SER A CA 1
ATOM 731 C C . SER A 1 95 ? 11.712 18.808 -2.383 1.00 49.34 95 SER A C 1
ATOM 733 O O . SER A 1 95 ? 11.321 17.714 -1.971 1.00 49.34 95 SER A O 1
ATOM 735 N N . ARG A 1 96 ? 10.979 19.918 -2.267 1.00 51.56 96 ARG A N 1
ATOM 736 C CA . ARG A 1 96 ? 9.560 19.913 -1.918 1.00 51.56 96 ARG A CA 1
ATOM 737 C C . ARG A 1 96 ? 8.808 19.436 -3.154 1.00 51.56 96 ARG A C 1
ATOM 739 O O . ARG A 1 96 ? 8.304 20.235 -3.934 1.00 51.56 96 ARG A O 1
ATOM 746 N N . THR A 1 97 ? 8.775 18.127 -3.365 1.00 53.19 97 THR A N 1
ATOM 747 C CA . THR A 1 97 ? 7.924 17.516 -4.383 1.00 53.19 97 THR A CA 1
ATOM 748 C C . THR A 1 97 ? 6.465 17.748 -3.995 1.00 53.19 97 THR A C 1
ATOM 750 O O . THR A 1 97 ? 5.969 17.193 -3.013 1.00 53.19 97 THR A O 1
ATOM 753 N N . HIS A 1 98 ? 5.800 18.617 -4.756 1.00 49.75 98 HIS A N 1
ATOM 754 C CA . HIS A 1 98 ? 4.371 18.905 -4.698 1.00 49.75 98 HIS A CA 1
ATOM 755 C C . HIS A 1 98 ? 3.547 17.627 -4.960 1.00 49.75 98 HIS A C 1
ATOM 757 O O . HIS A 1 98 ? 3.193 17.338 -6.098 1.00 49.75 98 HIS A O 1
ATOM 763 N N . HIS A 1 99 ? 3.214 16.863 -3.916 1.00 49.47 99 HIS A N 1
ATOM 764 C CA . HIS A 1 99 ? 2.332 15.687 -4.026 1.00 49.47 99 HIS A CA 1
ATOM 765 C C . HIS A 1 99 ? 0.896 15.930 -3.525 1.00 49.47 99 HIS A C 1
ATOM 767 O O . HIS A 1 99 ? 0.065 15.023 -3.556 1.00 49.47 99 HIS A O 1
ATOM 773 N N . ASP A 1 100 ? 0.550 17.153 -3.117 1.00 51.16 100 ASP A N 1
ATOM 774 C CA . ASP A 1 100 ? -0.791 17.453 -2.594 1.00 51.16 100 ASP A CA 1
ATOM 775 C C . ASP A 1 100 ? -1.860 17.703 -3.676 1.00 51.16 100 ASP A C 1
ATOM 777 O O . ASP A 1 100 ? -3.058 17.693 -3.374 1.00 51.16 100 ASP A O 1
ATOM 781 N N . ALA A 1 101 ? -1.472 17.856 -4.949 1.00 54.62 101 ALA A N 1
ATOM 782 C CA . ALA A 1 101 ? -2.416 18.112 -6.044 1.00 54.62 101 ALA A CA 1
ATOM 783 C C . ALA A 1 101 ? -3.369 16.927 -6.306 1.00 54.62 101 ALA A C 1
ATOM 785 O O . ALA A 1 101 ? -4.556 17.119 -6.585 1.00 54.62 101 ALA A O 1
ATOM 786 N N . ASP A 1 102 ? -2.886 15.696 -6.127 1.00 55.44 102 ASP A N 1
ATOM 787 C CA . ASP A 1 102 ? -3.638 14.480 -6.466 1.00 55.44 102 ASP A CA 1
ATOM 788 C C . ASP A 1 102 ? -4.704 14.114 -5.413 1.00 55.44 102 ASP A C 1
ATOM 790 O O . ASP A 1 102 ? -5.688 13.413 -5.664 1.00 55.44 102 ASP A O 1
ATOM 794 N N . SER A 1 103 ? -4.549 14.636 -4.194 1.00 55.94 103 SER A N 1
ATOM 795 C CA . SER A 1 103 ? -5.519 14.441 -3.112 1.00 55.94 103 SER A CA 1
ATOM 796 C C . SER A 1 103 ? -6.766 15.311 -3.298 1.00 55.94 103 SER A C 1
ATOM 798 O O . SER A 1 103 ? -7.876 14.912 -2.926 1.00 55.94 103 SER A O 1
ATOM 800 N N . ALA A 1 104 ? -6.593 16.508 -3.865 1.00 58.12 104 ALA A N 1
ATOM 801 C CA . ALA A 1 104 ? -7.677 17.452 -4.107 1.00 58.12 104 ALA A CA 1
ATOM 802 C C . ALA A 1 104 ? -8.549 17.039 -5.307 1.00 58.12 104 ALA A C 1
ATOM 804 O O . ALA A 1 104 ? -9.776 17.163 -5.231 1.00 58.12 104 ALA A O 1
ATOM 805 N N . SER A 1 105 ? -7.948 16.487 -6.371 1.00 59.41 105 SER A N 1
ATOM 806 C CA . SER A 1 105 ? -8.671 15.993 -7.557 1.00 59.41 105 SER A CA 1
ATOM 807 C C . SER A 1 105 ? -9.644 14.863 -7.189 1.00 59.41 105 SER A C 1
ATOM 809 O O . SER A 1 105 ? -10.846 14.957 -7.451 1.00 59.41 105 SER A O 1
ATOM 811 N N . ARG A 1 106 ? -9.176 13.863 -6.426 1.00 59.78 106 ARG A N 1
ATOM 812 C CA . ARG A 1 106 ? -9.992 12.715 -5.983 1.00 59.78 106 ARG A CA 1
ATOM 813 C C . ARG A 1 106 ? -11.182 13.118 -5.109 1.00 59.78 106 ARG A C 1
ATOM 815 O O . ARG A 1 106 ? -12.224 12.458 -5.144 1.00 59.78 106 ARG A O 1
ATOM 822 N N . LYS A 1 107 ? -11.057 14.187 -4.312 1.00 61.12 107 LYS A N 1
ATOM 823 C CA . LYS A 1 107 ? -12.173 14.718 -3.507 1.00 61.12 107 LYS A CA 1
ATOM 824 C C . LYS A 1 107 ? -13.234 15.390 -4.383 1.00 61.12 107 LYS A C 1
ATOM 826 O O . LYS A 1 107 ? -14.422 15.147 -4.162 1.00 61.12 107 LYS A O 1
ATOM 831 N N . LYS A 1 108 ? -12.824 16.169 -5.393 1.00 64.00 108 LYS A N 1
ATOM 832 C CA . LYS A 1 108 ? -13.747 16.801 -6.353 1.00 64.00 108 LYS A CA 1
ATOM 833 C C . LYS A 1 108 ? -14.526 15.756 -7.160 1.00 64.00 108 LYS A C 1
ATOM 835 O O . LYS A 1 108 ? -15.748 15.865 -7.260 1.00 64.00 108 LYS A O 1
ATOM 840 N N . ASP A 1 109 ? -13.866 14.695 -7.624 1.00 67.75 109 ASP A N 1
ATOM 841 C CA . ASP A 1 109 ? -14.527 13.626 -8.389 1.00 67.75 109 ASP A CA 1
ATOM 842 C C . ASP A 1 109 ? -15.560 12.845 -7.575 1.00 67.75 109 ASP A C 1
ATOM 844 O O . ASP A 1 109 ? -16.657 12.550 -8.060 1.00 67.75 109 ASP A O 1
ATOM 848 N N . ARG A 1 110 ? -15.253 12.539 -6.308 1.00 68.31 110 ARG A N 1
ATOM 849 C CA . ARG A 1 110 ? -16.218 11.892 -5.405 1.00 68.31 110 ARG A CA 1
ATOM 850 C C . ARG A 1 110 ? -17.438 12.774 -5.158 1.00 68.31 110 ARG A C 1
ATOM 852 O O . ARG A 1 110 ? -18.560 12.268 -5.166 1.00 68.31 110 ARG A O 1
ATOM 859 N N . HIS A 1 111 ? -17.232 14.079 -4.972 1.00 73.31 111 HIS A N 1
ATOM 860 C CA . HIS A 1 111 ? -18.335 15.016 -4.777 1.00 73.31 111 HIS A CA 1
ATOM 861 C C . HIS A 1 111 ? -19.218 15.115 -6.031 1.00 73.31 111 HIS A C 1
ATOM 863 O O . HIS A 1 111 ? -20.438 14.991 -5.926 1.00 73.31 111 HIS A O 1
ATOM 869 N N . ARG A 1 112 ? -18.622 15.220 -7.228 1.00 75.81 112 ARG A N 1
ATOM 870 C CA . ARG A 1 112 ? -19.359 15.288 -8.502 1.00 75.81 112 ARG A CA 1
ATOM 871 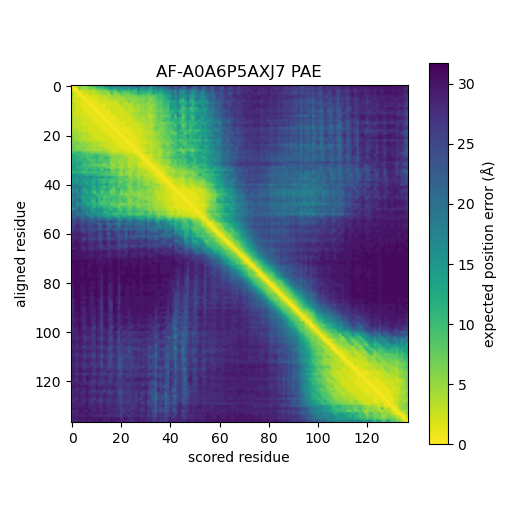C C . ARG A 1 112 ? -20.201 14.035 -8.762 1.00 75.81 112 ARG A C 1
ATOM 873 O O . ARG A 1 112 ? -21.380 14.156 -9.089 1.00 75.81 112 ARG A O 1
ATOM 880 N N . LYS A 1 113 ? -19.640 12.837 -8.545 1.00 76.00 113 LYS A N 1
ATOM 881 C CA . LYS A 1 113 ? -20.379 11.567 -8.692 1.00 76.00 113 LYS A CA 1
ATOM 882 C C . LYS A 1 113 ? -21.533 11.446 -7.691 1.00 76.00 113 LYS A C 1
ATOM 884 O O . LYS A 1 113 ? -22.594 10.935 -8.041 1.00 76.00 113 LYS A O 1
ATOM 889 N N . SER A 1 114 ? -21.348 11.929 -6.461 1.00 81.50 114 SER A N 1
ATOM 890 C CA . SER A 1 114 ? -22.408 11.949 -5.444 1.00 81.50 114 SER A CA 1
ATOM 891 C C . SER A 1 114 ? -23.572 12.861 -5.853 1.00 81.50 114 SER A C 1
ATOM 893 O O . SER A 1 114 ? -24.730 12.445 -5.800 1.00 81.50 114 SER A O 1
ATOM 895 N N . GLN A 1 115 ? -23.274 14.065 -6.354 1.00 79.88 115 GLN A N 1
ATOM 896 C CA . GLN A 1 115 ? -24.297 15.001 -6.831 1.00 79.88 115 GLN A CA 1
ATOM 897 C C . GLN A 1 115 ? -25.057 14.457 -8.050 1.00 79.88 115 GLN A C 1
ATOM 899 O O . GLN A 1 115 ? -26.283 14.529 -8.090 1.00 79.88 115 GLN A O 1
ATOM 904 N N . GLN A 1 116 ? -24.365 13.824 -9.005 1.00 83.19 116 GLN A N 1
ATOM 905 C CA . GLN A 1 116 ? -25.013 13.191 -10.161 1.00 83.19 116 GLN A CA 1
ATOM 906 C C . GLN A 1 116 ? -25.991 12.083 -9.749 1.00 83.19 116 GLN A C 1
ATOM 908 O O . GLN A 1 116 ? -27.115 12.046 -10.246 1.00 83.19 116 GLN A O 1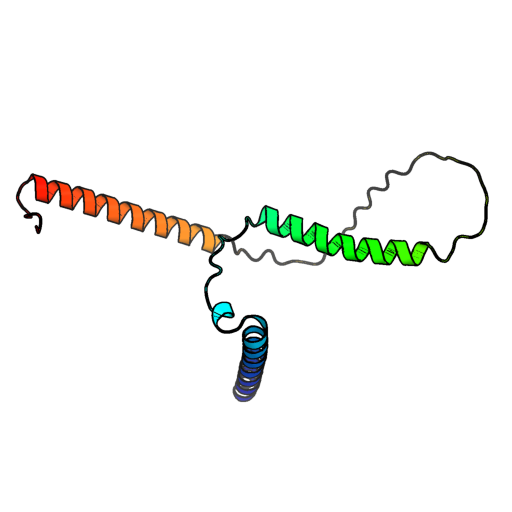
ATOM 913 N N . LYS A 1 117 ? -25.608 11.218 -8.798 1.00 84.56 117 LYS A N 1
ATOM 914 C CA . LYS A 1 117 ? -26.501 10.169 -8.276 1.00 84.56 117 LYS A CA 1
ATOM 915 C C . LYS A 1 117 ? -27.729 10.751 -7.576 1.00 84.56 117 LYS A C 1
ATOM 917 O O . LYS A 1 117 ? -28.834 10.255 -7.781 1.00 84.56 117 LYS A O 1
ATOM 922 N N . ARG A 1 118 ? -27.554 11.812 -6.780 1.00 86.38 118 ARG A N 1
ATOM 923 C CA . ARG A 1 118 ? -28.667 12.512 -6.115 1.00 86.38 118 ARG A CA 1
ATOM 924 C C . ARG A 1 118 ? -29.630 13.119 -7.132 1.00 86.38 118 ARG A C 1
ATOM 926 O O . ARG A 1 118 ? -30.834 12.922 -7.005 1.00 86.38 118 ARG A O 1
ATOM 933 N N . ASN A 1 119 ? -29.112 13.785 -8.160 1.00 86.94 119 ASN A N 1
ATOM 934 C CA . ASN A 1 119 ? -29.934 14.399 -9.203 1.00 86.94 119 ASN A CA 1
ATOM 935 C C . ASN A 1 119 ? -30.691 13.348 -10.022 1.00 86.94 119 ASN A C 1
ATOM 937 O O . ASN A 1 119 ? -31.883 13.521 -10.278 1.00 86.94 119 ASN A O 1
ATOM 941 N N . LEU A 1 120 ? -30.042 12.232 -10.370 1.00 88.50 120 LEU A N 1
ATOM 942 C CA . LEU A 1 120 ? -30.696 11.120 -11.060 1.00 88.50 120 LEU A CA 1
ATOM 943 C C . LEU A 1 120 ? -31.815 10.517 -10.204 1.00 88.50 120 LEU A C 1
ATOM 945 O O . LEU A 1 120 ? -32.907 10.273 -10.702 1.00 88.50 120 LEU A O 1
ATOM 949 N N . PHE A 1 121 ? -31.578 10.343 -8.904 1.00 90.38 121 PHE A N 1
ATOM 950 C CA . PHE A 1 121 ? -32.577 9.820 -7.976 1.00 90.38 121 PHE A CA 1
ATOM 951 C C . PHE A 1 121 ? -33.777 10.759 -7.801 1.00 90.38 121 PHE A C 1
ATOM 953 O O . PHE A 1 121 ? -34.920 10.305 -7.795 1.00 90.38 121 PHE A O 1
ATOM 960 N N . ILE A 1 122 ? -33.535 12.067 -7.691 1.00 90.12 122 ILE A N 1
ATOM 961 C CA . ILE A 1 122 ? -34.597 13.082 -7.632 1.00 90.12 122 ILE A CA 1
ATOM 962 C C . ILE A 1 122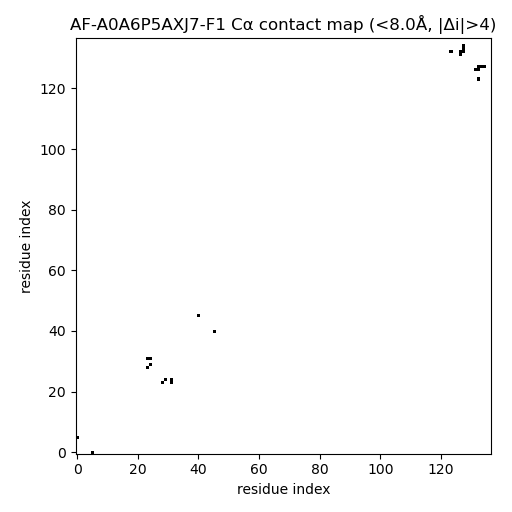 ? -35.411 13.067 -8.930 1.00 90.12 122 ILE A C 1
ATOM 964 O O . ILE A 1 122 ? -36.641 13.071 -8.886 1.00 90.12 122 ILE A O 1
ATOM 968 N N . THR A 1 123 ? -34.732 12.987 -10.075 1.00 88.81 123 THR A N 1
ATOM 969 C CA . THR A 1 123 ? -35.375 12.911 -11.392 1.00 88.81 123 THR A CA 1
ATOM 970 C C . THR A 1 123 ? -36.224 11.648 -11.503 1.00 88.81 123 THR A C 1
ATOM 972 O O . THR A 1 123 ? -37.402 11.738 -11.829 1.00 88.81 123 THR A O 1
ATOM 975 N N . LEU A 1 124 ? -35.685 10.487 -11.129 1.00 87.88 124 LEU A N 1
ATOM 976 C CA . LEU A 1 124 ? -36.402 9.213 -11.151 1.00 87.88 124 LEU 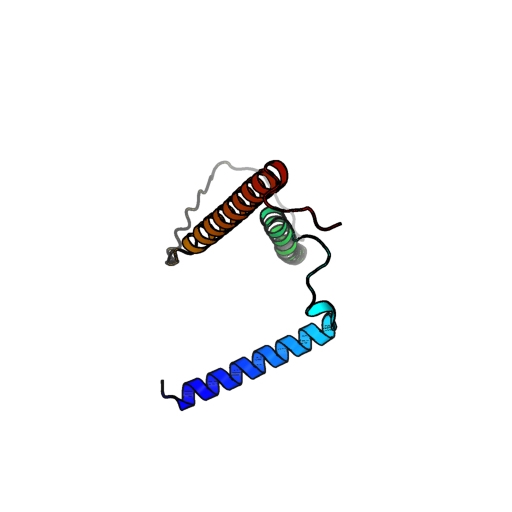A CA 1
ATOM 977 C C . LEU A 1 124 ? -37.631 9.237 -10.231 1.00 87.88 124 LEU A C 1
ATOM 979 O O . LEU A 1 124 ? -38.716 8.832 -10.639 1.00 87.88 124 LEU A O 1
ATOM 983 N N . LYS A 1 125 ? -37.502 9.785 -9.016 1.00 88.94 125 LYS A N 1
ATOM 984 C CA . LYS A 1 125 ? -38.636 9.977 -8.097 1.00 88.94 125 LYS A CA 1
ATOM 985 C C . LYS A 1 125 ? -39.712 10.890 -8.679 1.00 88.94 125 LYS A C 1
ATOM 987 O O . LYS A 1 125 ? -40.896 10.610 -8.505 1.00 88.94 125 LYS A O 1
ATOM 992 N N . SER A 1 126 ? -39.313 11.959 -9.364 1.00 89.44 126 SER A N 1
ATOM 993 C CA . SER A 1 126 ? -40.234 12.859 -10.061 1.00 89.44 126 SER A CA 1
ATOM 994 C C . SER A 1 126 ? -40.973 12.130 -11.185 1.00 89.44 126 SER A C 1
ATOM 996 O O . SER A 1 126 ? -42.193 12.231 -11.266 1.00 89.44 126 SER A O 1
ATOM 998 N N . GLN A 1 127 ? -40.271 11.318 -11.981 1.00 86.31 127 GLN A N 1
ATOM 999 C CA . GLN A 1 127 ? -40.879 10.541 -13.064 1.00 86.31 127 GLN A CA 1
ATOM 1000 C C . GLN A 1 127 ? -41.832 9.454 -12.568 1.00 86.31 127 GLN A C 1
ATOM 1002 O O . GLN A 1 127 ? -42.901 9.274 -13.147 1.00 86.31 127 GLN A O 1
ATOM 1007 N N . ILE A 1 128 ? -41.506 8.795 -11.454 1.00 86.69 128 ILE A N 1
ATOM 1008 C CA . ILE A 1 128 ? -42.417 7.855 -10.791 1.00 86.69 128 ILE A CA 1
ATOM 1009 C C . ILE A 1 128 ? -43.661 8.591 -10.271 1.00 86.69 128 ILE A C 1
ATOM 1011 O O . ILE A 1 128 ? -44.779 8.135 -10.486 1.00 86.69 128 ILE A O 1
ATOM 1015 N N . LYS A 1 129 ? -43.495 9.762 -9.635 1.00 87.38 129 LYS A N 1
ATOM 1016 C CA . LYS A 1 129 ? -44.622 10.567 -9.126 1.00 87.38 129 LYS A CA 1
ATOM 1017 C C . LYS A 1 129 ? -45.522 11.098 -10.248 1.00 87.38 129 LYS A C 1
ATOM 1019 O O . LYS A 1 129 ? -46.726 11.200 -10.057 1.00 87.38 129 LYS A O 1
ATOM 1024 N N . LYS A 1 130 ? -44.943 11.424 -11.406 1.00 87.56 130 LYS A N 1
ATOM 1025 C CA . LYS A 1 130 ? -45.664 11.853 -12.615 1.00 87.56 130 LYS A CA 1
ATOM 1026 C C . LYS A 1 130 ? -46.260 10.684 -13.415 1.00 87.56 130 LYS A C 1
ATOM 1028 O O . LYS A 1 130 ? -46.842 10.926 -14.464 1.00 87.56 130 LYS A O 1
ATOM 1033 N N . GLY A 1 131 ? -46.087 9.437 -12.964 1.00 83.12 131 GLY A N 1
ATOM 1034 C CA . GLY A 1 131 ? -46.589 8.243 -13.652 1.00 83.12 131 GLY A CA 1
ATOM 1035 C C . GLY A 1 131 ? -45.854 7.891 -14.951 1.00 83.12 131 GLY A C 1
ATOM 1036 O O . GLY A 1 131 ? -46.297 7.002 -15.668 1.00 83.12 131 GLY A O 1
ATOM 1037 N N . GLN A 1 132 ? -44.731 8.552 -15.258 1.00 83.56 132 GLN A N 1
ATOM 1038 C CA . GLN A 1 132 ? -43.938 8.293 -16.469 1.00 83.56 132 GLN A CA 1
ATOM 1039 C C . GLN A 1 132 ? -43.117 7.000 -16.370 1.00 83.56 132 GLN A C 1
ATOM 1041 O O . GLN A 1 132 ? -42.713 6.443 -17.385 1.00 83.56 132 GLN A O 1
ATOM 1046 N N . ILE A 1 133 ? -42.853 6.524 -15.149 1.00 78.06 133 ILE A N 1
ATOM 1047 C CA . ILE A 1 133 ? -42.125 5.281 -14.880 1.00 78.06 133 ILE A CA 1
ATOM 1048 C C . ILE A 1 133 ? -42.900 4.505 -13.817 1.00 78.06 133 ILE A C 1
ATOM 1050 O O . ILE A 1 133 ? -43.124 5.009 -12.715 1.00 78.06 133 IL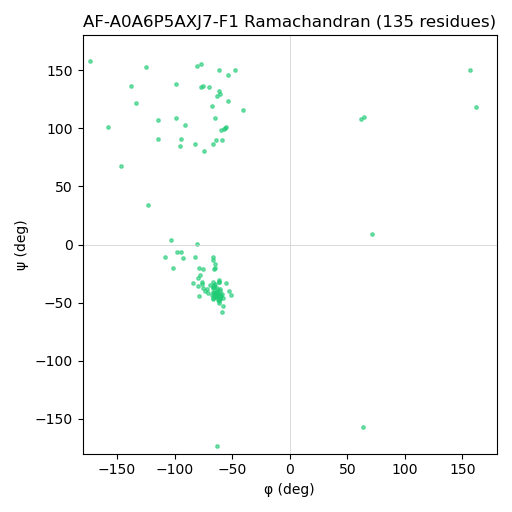E A O 1
ATOM 1054 N N . LYS A 1 134 ? -43.308 3.274 -14.138 1.00 73.44 134 LYS A N 1
ATOM 1055 C CA . LYS A 1 134 ? -43.913 2.356 -13.166 1.00 73.44 134 LYS A CA 1
ATOM 1056 C C . LYS A 1 134 ? -42.810 1.798 -12.266 1.00 73.44 134 LYS A C 1
ATOM 1058 O O . LYS A 1 134 ? -41.731 1.461 -12.752 1.00 73.44 134 LYS A O 1
ATOM 1063 N N . LYS A 1 135 ? -43.059 1.726 -10.956 1.00 72.50 135 LYS A N 1
ATOM 1064 C CA . LYS A 1 135 ? -42.175 0.972 -10.057 1.00 72.50 135 LYS A CA 1
ATOM 1065 C C . LYS A 1 135 ? -42.238 -0.492 -10.495 1.00 72.50 135 LYS A C 1
ATOM 1067 O O . LYS A 1 135 ? -43.337 -1.008 -10.657 1.00 72.50 135 LYS A O 1
ATOM 1072 N N . SER A 1 136 ? -41.088 -1.114 -10.730 1.00 70.44 136 SER A N 1
ATOM 1073 C CA . SER A 1 136 ? -41.018 -2.569 -10.841 1.00 70.44 136 SER A CA 1
ATOM 1074 C C . SER A 1 136 ? -41.329 -3.142 -9.460 1.00 70.44 136 SER A C 1
ATOM 1076 O O . SER A 1 136 ? -40.640 -2.778 -8.500 1.00 70.44 136 SER A O 1
ATOM 1078 N N . GLU A 1 137 ? -42.398 -3.928 -9.373 1.00 60.94 137 GLU A N 1
ATOM 1079 C CA . GLU A 1 137 ? -42.744 -4.742 -8.200 1.00 60.94 137 GLU A CA 1
ATOM 1080 C C . GLU A 1 137 ? -41.761 -5.900 -8.011 1.00 60.94 137 GLU A C 1
ATOM 1082 O O . GLU A 1 137 ? -41.233 -6.400 -9.033 1.00 60.94 137 GLU A O 1
#

Solvent-accessible surface area (backbone atoms only — not comparable to full-atom values): 8836 Å² total; per-residue (Å²): 133,56,71,73,57,52,52,53,53,51,53,51,51,52,53,52,51,50,53,53,50,51,52,44,38,70,78,47,36,80,62,62,76,52,78,72,91,63,80,83,75,56,68,68,59,52,52,53,52,51,50,50,65,56,50,52,59,59,50,52,61,55,54,59,72,60,70,80,79,75,90,83,92,86,80,83,89,88,84,81,88,80,89,75,81,74,85,77,86,73,92,68,89,71,80,82,76,85,68,66,68,67,62,55,52,57,53,52,53,53,51,52,55,50,51,51,52,52,52,50,50,53,48,51,52,50,34,42,75,70,65,77,39,78,82,84,128

Mean predicted aligned error: 20.69 Å

Secondary structure (DSSP, 8-state):
--HHHHHHHHHHHHHHHHHHHHHHHHHHGGGGSSPPSSPPPPHHHHHHHHHHHHHHHHHHHHHHTTSSS------------------------------SHHHHHHHHHHHHHHHHHHHHHHHHHHHHHTTSSPPP-